Protein AF-N6YMC4-F1 (afdb_monomer_lite)

Secondary structure (DSSP, 8-state):
--TTTT---SSS--TT-PPEEEEEEEEEETTEEEEEEEEE-TT--EEEEEEE---

Radius of gyration: 13.44 Å; chains: 1; bounding box: 32×18×42 Å

Foldseek 3Di:
DPPPLQDDPDPPDSPPNFDWPDDQDWDADPVGIKGWIWTADPVRDIDIDIDDDDD

Structure (mmCIF, N/CA/C/O backbone):
data_AF-N6YMC4-F1
#
_entry.id   AF-N6YMC4-F1
#
loop_
_atom_site.group_PDB
_atom_site.id
_atom_site.type_symbol
_atom_site.label_atom_id
_atom_site.label_alt_id
_atom_site.label_comp_id
_atom_site.label_asym_id
_atom_site.label_entity_id
_atom_site.label_seq_id
_atom_site.pdbx_PDB_ins_code
_atom_site.Cartn_x
_atom_site.Cartn_y
_atom_site.Cartn_z
_atom_site.occupancy
_atom_site.B_iso_or_equiv
_atom_site.auth_seq_id
_atom_site.auth_comp_id
_atom_site.auth_asym_id
_atom_site.auth_atom_id
_atom_site.pdbx_PDB_model_num
ATOM 1 N N . MET A 1 1 ? 0.818 14.297 -12.347 1.00 48.22 1 MET A N 1
ATOM 2 C CA . MET A 1 1 ? 0.632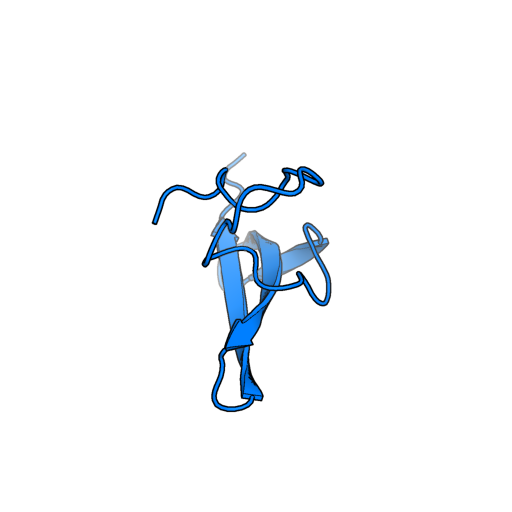 12.834 -12.299 1.00 48.22 1 MET A CA 1
ATOM 3 C C . MET A 1 1 ? -0.839 12.584 -12.004 1.00 48.22 1 MET A C 1
ATOM 5 O O . MET A 1 1 ? -1.214 12.470 -10.847 1.00 48.22 1 MET A O 1
ATOM 9 N N . ARG A 1 2 ? -1.709 12.698 -13.016 1.00 45.72 2 ARG A N 1
ATOM 10 C CA . ARG A 1 2 ? -3.138 12.422 -12.828 1.00 45.72 2 ARG A CA 1
ATOM 11 C C . ARG A 1 2 ? -3.307 10.911 -12.959 1.00 45.72 2 ARG A C 1
ATOM 13 O O . ARG A 1 2 ? -2.776 10.306 -13.877 1.00 45.72 2 ARG A O 1
ATOM 20 N N . MET A 1 3 ? -3.995 10.313 -11.999 1.00 50.47 3 MET A N 1
ATOM 21 C CA . MET A 1 3 ? -4.106 8.867 -11.766 1.00 50.47 3 MET A CA 1
ATOM 22 C C . MET A 1 3 ? -4.791 8.077 -12.908 1.00 50.47 3 MET A C 1
ATOM 24 O O . MET A 1 3 ? -4.953 6.868 -12.799 1.00 50.47 3 MET A O 1
ATOM 28 N N . MET A 1 4 ? -5.170 8.740 -14.009 1.00 48.25 4 MET A N 1
ATOM 29 C CA . MET A 1 4 ? -5.951 8.180 -15.119 1.00 48.25 4 MET A CA 1
ATOM 30 C C . MET A 1 4 ? -5.152 7.861 -16.396 1.00 48.25 4 MET A C 1
ATOM 32 O O . MET A 1 4 ? -5.713 7.245 -17.296 1.00 48.25 4 MET A O 1
ATOM 36 N N . ASP A 1 5 ? -3.868 8.213 -16.505 1.00 51.09 5 ASP A N 1
ATOM 37 C CA . ASP A 1 5 ? -3.091 7.986 -17.743 1.00 51.09 5 ASP A CA 1
ATOM 38 C C . ASP A 1 5 ? -2.620 6.520 -17.933 1.00 51.09 5 ASP A C 1
ATOM 40 O O . ASP A 1 5 ? -1.881 6.204 -18.865 1.00 51.09 5 ASP A O 1
ATOM 44 N N . CYS A 1 6 ? -3.029 5.602 -17.050 1.00 48.97 6 CYS A N 1
ATOM 45 C CA . CYS A 1 6 ? -2.524 4.226 -16.991 1.00 48.97 6 CYS A CA 1
ATOM 46 C C . CYS A 1 6 ? -3.437 3.162 -17.643 1.00 48.97 6 CYS A C 1
ATOM 48 O O . CYS A 1 6 ? -3.206 1.975 -17.434 1.00 48.97 6 CYS A O 1
ATOM 50 N N . MET A 1 7 ? -4.471 3.516 -18.418 1.00 50.47 7 MET A N 1
ATOM 51 C CA . MET A 1 7 ? -5.467 2.529 -18.889 1.00 50.47 7 MET A CA 1
ATOM 52 C C . MET A 1 7 ? -5.784 2.580 -20.396 1.00 50.47 7 MET A C 1
ATOM 54 O O . MET A 1 7 ? -6.938 2.412 -20.774 1.00 50.47 7 MET A O 1
ATOM 58 N N . ASP A 1 8 ? -4.789 2.776 -21.272 1.00 48.94 8 ASP A N 1
ATOM 59 C CA . ASP A 1 8 ? -5.012 2.767 -22.732 1.00 48.94 8 ASP A CA 1
ATOM 60 C C . ASP A 1 8 ? -4.160 1.693 -23.453 1.00 48.94 8 ASP A C 1
ATOM 62 O O . ASP A 1 8 ? -2.930 1.775 -23.425 1.00 48.94 8 ASP A O 1
ATOM 66 N N . PRO A 1 9 ? -4.766 0.670 -24.097 1.00 47.69 9 PRO A N 1
ATOM 67 C CA . PRO A 1 9 ? -4.054 -0.397 -24.811 1.00 47.69 9 PRO A CA 1
ATOM 68 C C . PRO A 1 9 ? -3.712 -0.044 -26.278 1.00 47.69 9 PRO A C 1
ATOM 70 O O . PRO A 1 9 ? -3.524 -0.935 -27.108 1.00 47.69 9 PRO A O 1
ATOM 73 N N . GLY A 1 10 ? -3.662 1.243 -26.642 1.00 52.53 10 GLY A N 1
ATOM 74 C CA . GLY A 1 10 ? -3.381 1.694 -28.009 1.00 52.53 10 GLY A CA 1
ATOM 75 C C . GLY A 1 10 ? -1.888 1.689 -28.406 1.00 52.53 10 GLY A C 1
ATOM 76 O O . GLY A 1 10 ? -1.008 1.843 -27.563 1.00 52.53 10 GLY A O 1
ATOM 77 N N . PRO A 1 11 ? -1.559 1.621 -29.715 1.00 55.09 11 PRO A N 1
ATOM 78 C CA . PRO A 1 11 ? -0.179 1.600 -30.233 1.00 55.09 11 PRO A CA 1
ATOM 79 C C . PRO A 1 11 ? 0.545 2.960 -30.153 1.00 55.09 11 PRO A C 1
ATOM 81 O O . PRO A 1 11 ? 1.616 3.146 -30.733 1.00 55.09 11 PRO A O 1
ATOM 84 N N . ARG A 1 12 ? -0.037 3.948 -29.467 1.00 49.91 12 ARG A N 1
ATOM 85 C CA . ARG A 1 12 ? 0.554 5.275 -29.297 1.00 49.91 12 ARG A CA 1
ATOM 86 C C . ARG A 1 12 ? 1.305 5.267 -27.980 1.00 49.91 12 ARG A C 1
ATOM 88 O O . ARG A 1 12 ? 0.675 5.265 -26.940 1.00 49.91 12 ARG A O 1
ATOM 95 N N . SER A 1 13 ? 2.632 5.230 -28.057 1.00 51.78 13 SER A N 1
ATOM 96 C CA . SER A 1 13 ? 3.598 5.325 -26.954 1.00 51.78 13 SER A CA 1
ATOM 97 C C . SER A 1 13 ? 3.122 6.209 -25.781 1.00 51.78 13 SER A C 1
ATOM 99 O O . SER A 1 13 ? 3.433 7.400 -25.720 1.00 51.78 13 SER A O 1
ATOM 101 N N . VAL A 1 14 ? 2.375 5.628 -24.835 1.00 46.44 14 VAL A N 1
ATOM 102 C CA . VAL A 1 14 ? 2.062 6.246 -23.544 1.00 46.44 14 VAL A CA 1
ATOM 103 C C . VAL A 1 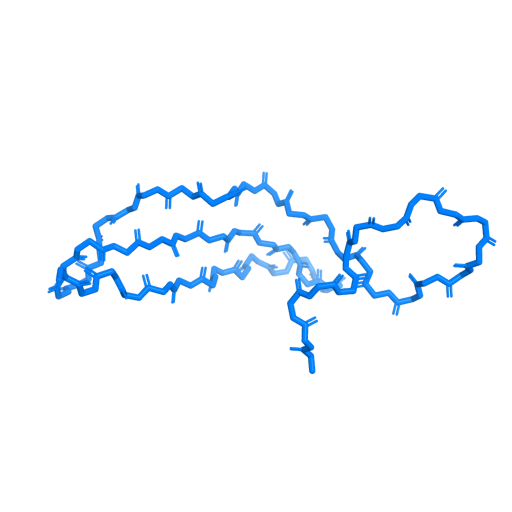14 ? 3.206 5.868 -22.613 1.00 46.44 14 VAL A C 1
ATOM 105 O O . VAL A 1 14 ? 3.188 4.846 -21.928 1.00 46.44 14 VAL A O 1
ATOM 108 N N . ARG A 1 15 ? 4.269 6.675 -22.624 1.00 51.94 15 ARG A N 1
ATOM 109 C CA . ARG A 1 15 ? 5.304 6.620 -21.585 1.00 51.94 15 ARG A CA 1
ATOM 110 C C . ARG A 1 15 ? 4.656 7.016 -20.258 1.00 51.94 15 ARG A C 1
ATOM 112 O O . ARG A 1 15 ? 4.596 8.198 -19.940 1.00 51.94 15 ARG A O 1
ATOM 119 N N . GLY A 1 16 ? 4.153 6.052 -19.492 1.00 54.97 16 GLY A N 1
ATOM 120 C CA . GLY A 1 16 ? 3.647 6.363 -18.154 1.00 54.97 16 GLY A CA 1
ATOM 121 C C . GLY A 1 16 ? 2.845 5.289 -17.438 1.00 54.97 16 GLY A C 1
ATOM 122 O O . GLY A 1 16 ? 2.755 5.367 -16.216 1.00 54.97 16 GLY A O 1
ATOM 123 N N . CYS A 1 17 ? 2.304 4.283 -18.132 1.00 47.53 17 CYS A N 1
ATOM 124 C CA . CYS A 1 17 ? 1.556 3.236 -17.442 1.00 47.53 17 CYS A CA 1
ATOM 125 C C . CYS A 1 17 ? 2.513 2.266 -16.741 1.00 47.53 17 CYS A C 1
ATOM 127 O O . CYS A 1 17 ? 3.114 1.395 -17.372 1.00 47.53 17 CYS A O 1
ATOM 129 N N . ARG A 1 18 ? 2.689 2.445 -15.428 1.00 63.59 18 ARG A N 1
ATOM 130 C CA . ARG A 1 18 ? 3.356 1.447 -14.591 1.00 63.59 18 ARG A CA 1
ATOM 131 C C . ARG A 1 18 ? 2.349 0.372 -14.189 1.00 63.59 18 ARG A C 1
ATOM 133 O O . ARG A 1 18 ? 1.232 0.726 -13.809 1.00 63.59 18 ARG A O 1
ATOM 140 N N . PRO A 1 19 ? 2.730 -0.915 -14.237 1.00 73.62 19 PRO A N 1
ATOM 141 C CA . PRO A 1 19 ? 1.847 -1.985 -13.811 1.00 73.62 19 PRO A CA 1
ATOM 142 C C . PRO A 1 19 ? 1.537 -1.833 -12.319 1.00 73.62 19 PRO A C 1
ATOM 144 O O . PRO A 1 19 ? 2.443 -1.713 -11.489 1.00 73.62 19 PRO A O 1
ATOM 147 N N . ILE A 1 20 ? 0.246 -1.839 -11.992 1.00 76.31 20 ILE A N 1
ATOM 148 C CA . ILE A 1 20 ? -0.219 -2.012 -10.618 1.00 76.31 20 ILE A CA 1
ATOM 149 C C . ILE A 1 20 ? 0.068 -3.465 -10.245 1.00 76.31 20 ILE A C 1
ATOM 151 O O . ILE A 1 20 ? -0.347 -4.383 -10.949 1.00 76.31 20 ILE A O 1
ATOM 155 N N . ILE A 1 21 ? 0.810 -3.664 -9.161 1.00 85.06 21 ILE A N 1
ATOM 156 C CA . ILE A 1 21 ? 1.134 -4.994 -8.641 1.00 85.06 21 ILE A CA 1
ATOM 157 C C . ILE A 1 21 ? -0.107 -5.581 -7.973 1.00 85.06 21 ILE A C 1
ATOM 159 O O . ILE A 1 21 ? -0.451 -6.737 -8.192 1.00 85.06 21 ILE A O 1
ATOM 163 N N . GLU A 1 22 ? -0.774 -4.768 -7.156 1.00 82.00 22 GLU A N 1
ATOM 164 C CA . GLU A 1 22 ? -1.952 -5.154 -6.389 1.00 82.00 22 GLU A CA 1
ATOM 165 C C . GLU A 1 22 ? -2.722 -3.885 -6.002 1.00 82.00 22 GLU A C 1
ATOM 167 O O . GLU A 1 22 ? -2.114 -2.896 -5.593 1.00 82.00 22 GLU A O 1
ATOM 172 N N . GLY A 1 23 ? -4.047 -3.871 -6.146 1.00 80.75 23 GLY A N 1
ATOM 173 C CA . GLY A 1 23 ? -4.864 -2.702 -5.804 1.00 80.75 23 GLY A CA 1
ATOM 174 C C . GLY A 1 23 ? -6.012 -2.443 -6.782 1.00 80.75 23 GLY A C 1
ATOM 175 O O . GLY A 1 23 ? -5.927 -2.858 -7.938 1.00 80.75 23 GLY A O 1
ATOM 176 N N . PRO A 1 24 ? -7.072 -1.733 -6.354 1.00 84.06 24 PRO A N 1
ATOM 177 C CA . PRO A 1 24 ? -7.264 -1.147 -5.024 1.00 84.06 24 PRO A CA 1
ATOM 178 C C . PRO A 1 24 ? -7.738 -2.181 -3.986 1.00 84.06 24 PRO A C 1
ATOM 180 O O . PRO A 1 24 ? -8.755 -2.847 -4.172 1.00 84.06 24 PRO A O 1
ATOM 183 N N . VAL A 1 25 ? -7.010 -2.308 -2.873 1.00 88.88 25 VAL A N 1
ATOM 184 C CA . VAL A 1 25 ? -7.314 -3.253 -1.784 1.00 88.88 25 VAL A CA 1
ATOM 185 C C . VAL A 1 25 ? -7.584 -2.485 -0.496 1.00 88.88 25 VAL A C 1
ATOM 187 O O . VAL A 1 25 ? -6.869 -1.544 -0.159 1.00 88.88 25 VAL A O 1
ATOM 190 N N . ARG A 1 26 ? -8.617 -2.893 0.249 1.00 89.69 26 ARG A N 1
ATOM 191 C CA . ARG A 1 26 ? -8.903 -2.320 1.568 1.00 89.69 26 ARG A CA 1
ATOM 192 C C . ARG A 1 26 ? -7.894 -2.834 2.587 1.00 89.69 26 ARG A C 1
ATOM 194 O O . ARG A 1 26 ? -7.751 -4.043 2.767 1.00 89.69 26 ARG A O 1
ATOM 201 N N . ARG A 1 27 ? -7.226 -1.915 3.270 1.00 91.00 27 ARG A N 1
ATOM 202 C CA . ARG A 1 27 ? -6.286 -2.194 4.357 1.00 91.00 27 ARG A CA 1
ATOM 203 C C . ARG A 1 27 ? -6.672 -1.381 5.592 1.00 91.00 27 ARG A C 1
ATOM 205 O O . ARG A 1 27 ? -7.507 -0.479 5.532 1.00 91.00 27 ARG A O 1
ATOM 212 N N . THR A 1 28 ? -6.068 -1.716 6.722 1.00 92.12 28 THR A N 1
ATOM 213 C CA . THR A 1 28 ? -6.207 -0.952 7.964 1.00 92.12 28 THR A CA 1
ATOM 214 C C . THR A 1 28 ? -4.983 -0.060 8.104 1.00 92.12 28 THR A C 1
ATOM 216 O O . THR A 1 28 ? -3.881 -0.556 8.320 1.00 92.12 28 THR A O 1
ATOM 219 N N . GLY A 1 29 ? -5.169 1.246 7.933 1.00 89.00 29 GLY A N 1
ATOM 220 C CA . GLY A 1 29 ? -4.143 2.247 8.193 1.00 89.00 29 GLY A CA 1
ATOM 221 C C . GLY A 1 29 ? -4.047 2.586 9.679 1.00 89.00 29 GLY A C 1
ATOM 222 O O . GLY A 1 29 ? -4.859 2.148 10.492 1.00 89.00 29 GLY A O 1
ATOM 223 N N . ALA A 1 30 ? -3.070 3.422 10.033 1.00 89.25 30 ALA A N 1
ATOM 224 C CA . ALA A 1 30 ? -2.803 3.800 11.424 1.00 89.25 30 ALA A CA 1
ATOM 225 C C . ALA A 1 30 ? -3.987 4.487 12.132 1.00 89.25 30 ALA A C 1
ATOM 227 O O . ALA A 1 30 ? -4.114 4.390 13.348 1.00 89.25 30 ALA A O 1
ATOM 228 N N . ILE A 1 31 ? -4.843 5.178 11.378 1.00 89.12 31 ILE A N 1
ATOM 229 C CA . ILE A 1 31 ? -5.960 5.973 11.910 1.00 89.12 31 ILE A CA 1
ATOM 230 C C . ILE A 1 31 ? -7.337 5.493 11.435 1.00 89.12 31 ILE A C 1
ATOM 232 O O . ILE A 1 31 ? -8.340 6.125 11.747 1.00 89.12 31 ILE A O 1
ATOM 236 N N . GLY A 1 32 ? -7.412 4.386 10.691 1.00 89.25 32 GLY A N 1
ATOM 237 C CA . GLY A 1 32 ? -8.677 3.889 10.146 1.00 89.25 32 GLY A CA 1
ATOM 238 C C . GLY A 1 32 ? -8.525 3.107 8.839 1.00 89.25 32 GLY A C 1
ATOM 239 O O . GLY A 1 32 ? -7.405 2.815 8.417 1.00 89.25 32 GLY A O 1
ATOM 240 N N . PRO A 1 33 ? -9.640 2.730 8.192 1.00 92.56 33 PRO A N 1
ATOM 241 C CA . PRO A 1 33 ? -9.613 2.012 6.923 1.00 92.56 33 PRO A CA 1
ATOM 242 C C .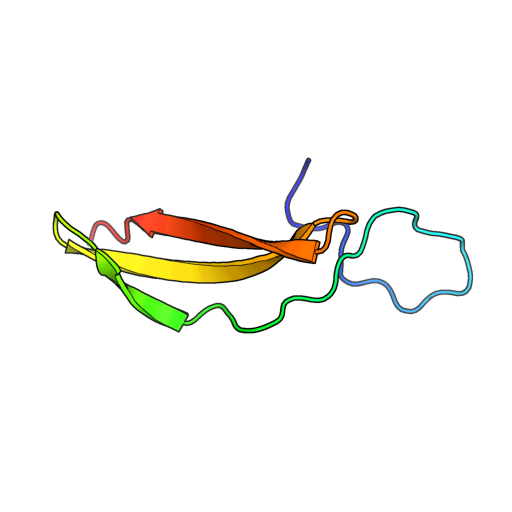 PRO A 1 33 ? -9.014 2.873 5.800 1.00 92.56 33 PRO A C 1
ATOM 244 O O . PRO A 1 33 ? -9.340 4.050 5.646 1.00 92.56 33 PRO A O 1
ATOM 247 N N . ILE A 1 34 ? -8.1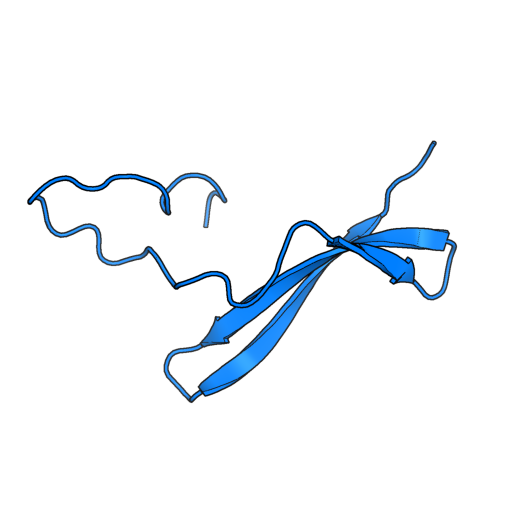54 2.259 4.993 1.00 94.00 34 ILE A N 1
ATOM 248 C CA . ILE A 1 34 ? -7.505 2.882 3.836 1.00 94.00 34 ILE A CA 1
ATOM 249 C C . ILE A 1 34 ? -7.705 2.026 2.584 1.00 94.00 34 ILE A C 1
ATOM 251 O O . ILE A 1 34 ? -7.898 0.808 2.666 1.00 94.00 34 ILE A O 1
ATOM 255 N N . LEU A 1 35 ? -7.649 2.661 1.419 1.00 93.56 35 LEU A N 1
ATOM 256 C CA . LEU A 1 35 ? -7.593 1.993 0.125 1.00 93.56 35 LEU A CA 1
ATOM 257 C C . LEU A 1 35 ? -6.164 2.065 -0.404 1.00 93.56 35 LEU A C 1
ATOM 259 O O . LEU A 1 35 ? -5.701 3.154 -0.728 1.00 93.56 35 LEU A O 1
ATOM 263 N N . SER A 1 36 ? -5.480 0.926 -0.492 1.00 89.94 36 SER A N 1
ATOM 264 C CA . SER A 1 36 ? -4.075 0.850 -0.902 1.00 89.94 36 SER A CA 1
ATOM 265 C C . SER A 1 36 ? -3.912 0.305 -2.323 1.00 89.94 36 SER A C 1
ATOM 267 O O . SER A 1 36 ? -4.639 -0.596 -2.756 1.00 89.94 36 SER A O 1
ATOM 269 N N . VAL A 1 37 ? -2.919 0.838 -3.034 1.00 90.56 37 VAL A N 1
ATOM 270 C CA . VAL A 1 37 ? -2.437 0.396 -4.348 1.00 90.56 37 VAL A CA 1
ATOM 271 C C . VAL A 1 37 ? -0.917 0.259 -4.293 1.00 90.56 37 VAL A C 1
ATOM 273 O O . VAL A 1 37 ? -0.221 1.151 -3.815 1.00 90.56 37 VAL A O 1
ATOM 276 N N . TYR A 1 38 ? -0.400 -0.844 -4.822 1.00 89.75 38 TYR A N 1
ATOM 277 C CA . TYR A 1 38 ? 1.018 -1.177 -4.845 1.00 89.75 38 TYR A CA 1
ATOM 278 C C . TYR A 1 38 ? 1.569 -1.108 -6.268 1.00 89.75 38 TYR A C 1
ATOM 280 O O . TYR A 1 38 ? 0.978 -1.651 -7.204 1.00 89.75 38 TYR A O 1
ATOM 288 N N . LEU A 1 39 ? 2.727 -0.474 -6.438 1.00 88.44 39 LEU A N 1
ATOM 289 C CA . LEU A 1 39 ? 3.404 -0.321 -7.727 1.00 88.44 39 LEU A CA 1
ATOM 290 C C . LEU A 1 39 ? 4.928 -0.390 -7.577 1.00 88.44 39 LEU A C 1
ATOM 292 O O . LEU A 1 39 ? 5.469 -0.118 -6.507 1.00 88.44 39 LE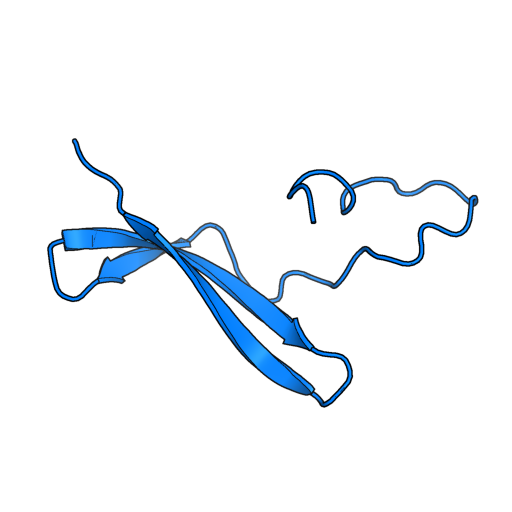U A O 1
ATOM 296 N N . ARG A 1 40 ? 5.624 -0.767 -8.657 1.00 86.62 40 ARG A N 1
ATOM 297 C CA . ARG A 1 40 ? 7.090 -0.678 -8.733 1.00 86.62 40 ARG A CA 1
ATOM 298 C C . ARG A 1 40 ? 7.491 0.645 -9.369 1.00 86.62 40 ARG A C 1
ATOM 300 O O . ARG A 1 40 ? 6.881 1.078 -10.351 1.00 86.62 40 ARG A O 1
ATOM 307 N N . ASP A 1 41 ? 8.526 1.279 -8.840 1.00 85.50 41 ASP A N 1
ATOM 308 C CA . ASP A 1 41 ? 9.252 2.310 -9.576 1.00 85.50 41 ASP A CA 1
ATOM 309 C C . ASP A 1 41 ? 10.273 1.683 -10.555 1.00 85.50 41 ASP A C 1
ATOM 311 O O . ASP A 1 41 ? 10.402 0.457 -10.595 1.00 85.50 41 ASP A O 1
ATOM 315 N N . PRO A 1 42 ? 10.946 2.462 -11.424 1.00 82.81 42 PRO A N 1
ATOM 316 C CA . PRO A 1 42 ? 11.880 1.921 -12.410 1.00 82.81 42 PRO A CA 1
ATOM 317 C C . PRO A 1 42 ? 13.119 1.315 -11.750 1.00 82.81 42 PRO A C 1
ATOM 319 O O . PRO A 1 42 ? 13.754 0.449 -12.343 1.00 82.81 42 PRO A O 1
ATOM 322 N N . ASP A 1 43 ? 13.419 1.747 -10.525 1.00 85.88 43 ASP A N 1
ATOM 323 C CA . ASP A 1 43 ? 14.507 1.233 -9.700 1.00 85.88 43 ASP A CA 1
ATOM 324 C C . ASP A 1 43 ? 14.110 -0.063 -8.965 1.00 85.88 43 ASP A C 1
ATOM 326 O O . ASP A 1 43 ? 14.936 -0.704 -8.319 1.00 85.88 43 ASP A O 1
ATOM 330 N N . GLY A 1 44 ? 12.850 -0.495 -9.091 1.00 84.69 44 GLY A N 1
ATOM 331 C CA . GLY A 1 44 ? 12.335 -1.729 -8.506 1.00 84.69 44 GLY A CA 1
ATOM 332 C C . GLY A 1 44 ? 11.918 -1.607 -7.039 1.00 84.69 44 GLY A C 1
ATOM 333 O O . GLY A 1 44 ? 11.573 -2.617 -6.423 1.00 84.69 44 GLY A O 1
ATOM 334 N N . ASN A 1 45 ? 11.877 -0.408 -6.468 1.00 90.31 45 ASN A N 1
ATOM 335 C CA . ASN A 1 45 ? 11.315 -0.143 -5.150 1.00 90.31 45 ASN A CA 1
ATOM 336 C C . ASN A 1 45 ? 9.806 -0.398 -5.145 1.00 90.31 45 ASN A C 1
ATOM 338 O O . ASN A 1 45 ? 9.092 -0.099 -6.106 1.00 90.31 45 ASN A O 1
ATOM 342 N N . LEU A 1 46 ? 9.317 -0.967 -4.044 1.00 89.12 46 LEU A N 1
ATOM 343 C CA . LEU A 1 46 ? 7.889 -1.144 -3.812 1.00 89.12 46 LEU A CA 1
ATOM 344 C C . LEU A 1 46 ? 7.321 0.149 -3.228 1.00 89.12 46 LEU A C 1
ATOM 346 O O . LEU A 1 46 ? 7.710 0.557 -2.136 1.00 89.12 46 LEU A O 1
ATOM 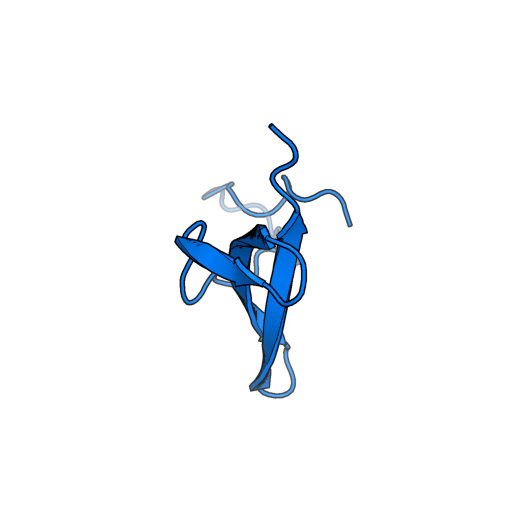350 N N . ILE A 1 47 ? 6.399 0.772 -3.952 1.00 89.81 47 ILE A N 1
ATOM 351 C CA . ILE A 1 47 ? 5.676 1.959 -3.509 1.00 89.81 47 ILE A CA 1
ATOM 352 C C . ILE A 1 47 ? 4.244 1.550 -3.179 1.00 89.81 47 ILE A C 1
ATOM 354 O O . ILE A 1 47 ? 3.562 0.938 -4.003 1.00 89.81 47 ILE A O 1
ATOM 358 N N . GLU A 1 48 ? 3.790 1.926 -1.986 1.00 91.62 48 GLU A N 1
ATOM 359 C CA . GLU A 1 48 ? 2.385 1.876 -1.592 1.00 91.62 48 GLU A CA 1
ATOM 360 C C . GLU A 1 48 ? 1.789 3.285 -1.660 1.00 91.62 48 GLU A C 1
ATOM 362 O O . GLU A 1 48 ? 2.327 4.233 -1.087 1.00 91.62 48 GLU A O 1
ATOM 367 N N . VAL A 1 49 ? 0.668 3.417 -2.364 1.00 89.75 49 VAL A N 1
ATOM 368 C CA . VAL A 1 49 ? -0.157 4.624 -2.392 1.00 89.75 49 VAL A CA 1
ATOM 369 C C . VAL A 1 49 ? -1.482 4.289 -1.728 1.00 89.75 49 VAL A C 1
ATOM 371 O O . VAL A 1 49 ? -2.196 3.410 -2.204 1.00 89.75 49 VAL A O 1
ATOM 374 N N . SER A 1 50 ? -1.812 4.988 -0.644 1.00 90.88 50 SER A N 1
ATOM 375 C CA . SER A 1 50 ? -3.031 4.743 0.126 1.00 90.88 50 SER A CA 1
ATOM 376 C C . SER A 1 50 ? -3.880 5.998 0.299 1.00 90.88 50 SER A C 1
ATOM 378 O O . SER A 1 50 ? -3.344 7.061 0.613 1.00 90.88 50 SER A O 1
ATOM 380 N N . GLU A 1 51 ? -5.197 5.862 0.188 1.00 91.44 51 GLU A N 1
ATOM 381 C CA . GLU A 1 51 ? -6.167 6.920 0.485 1.00 91.44 51 GLU A CA 1
ATOM 382 C C . GLU A 1 51 ? -6.958 6.588 1.757 1.00 91.44 51 GLU A C 1
ATOM 384 O O . GLU A 1 51 ? -7.389 5.449 1.946 1.00 91.44 51 GLU A O 1
ATOM 389 N N . GLN A 1 52 ? -7.149 7.573 2.642 1.00 92.19 52 GLN A N 1
ATOM 390 C CA . GLN A 1 52 ? -8.015 7.418 3.812 1.00 92.19 52 GLN A CA 1
ATOM 391 C C . GLN A 1 52 ? -9.476 7.405 3.391 1.00 92.19 52 GLN A C 1
ATOM 393 O O . GLN A 1 52 ? -9.967 8.359 2.794 1.00 92.19 52 GLN A O 1
ATOM 398 N N . ILE A 1 53 ? -10.186 6.349 3.774 1.00 85.50 53 ILE A N 1
ATOM 399 C CA . ILE A 1 53 ? -11.621 6.256 3.548 1.00 85.50 53 ILE A CA 1
ATOM 400 C C . ILE A 1 53 ? -12.297 6.844 4.788 1.00 85.50 53 ILE A C 1
ATOM 402 O O . ILE A 1 53 ? -12.607 6.125 5.739 1.00 85.50 53 ILE A O 1
ATOM 406 N N . SER A 1 54 ? -12.469 8.167 4.805 1.00 73.69 54 SER A N 1
ATOM 407 C CA . SER A 1 54 ? -13.397 8.788 5.754 1.00 73.69 54 SER A CA 1
ATOM 408 C C . SER A 1 54 ? -14.810 8.357 5.376 1.00 73.69 54 SER A C 1
ATOM 410 O O . SER A 1 54 ? -15.181 8.444 4.206 1.00 73.69 54 SER A O 1
ATOM 412 N N . ALA A 1 55 ? -15.558 7.855 6.358 1.00 62.66 55 ALA A N 1
ATOM 413 C CA . ALA A 1 55 ? -16.984 7.579 6.209 1.00 62.66 55 ALA A CA 1
ATOM 414 C C . ALA A 1 55 ? -17.776 8.864 5.926 1.00 62.66 55 ALA A C 1
ATOM 416 O O . ALA A 1 55 ? -17.321 9.942 6.383 1.00 62.66 55 ALA A O 1
#

pLDDT: mean 75.0, std 17.85, range [45.72, 94.0]

Sequence (55 aa):
MRMMDCMDPGPRSVRGCRPIIEGPVRRTGAIGPILSVYLRDPDGNLIEVSEQISA